Protein AF-A0AA51ND21-F1 (afdb_monomer_lite)

Foldseek 3Di:
DWAAFLNEIEAEDAQPDDDDPVQAPEEEEVVVDPDDLLPAAEHYEYEADDLVVVVVVNVSSNDPSCPRYRYYYYYHHCRVVSVVSVCVVFVWDDDPPHTYGDPPDDDDDDDDDDDDDDDD

Radius of gyration: 16.15 Å; chains: 1; bounding box: 32×57×32 Å

Secondary structure (DSSP, 8-state):
-EEEETTEEEEEEETT----STT-SEEEETTTS---GGG--EEEEEES--HHHHHHHHHHHTSGGGTTEEEEEEEESSHHHHHHHHHHHTTPEEETTEEE---SS---------PPP---

pLDDT: mean 80.47, std 19.49, range [33.5, 97.25]

Sequence (120 aa):
MKVFINDVPLYIIPMDKVIDREHYDLIIDAEKEKIRYDNLIDDVLIRKGSLADILEFYKFLSSDKNKKLDSLTCKVFDYEKVTKGFKKEFKIVEAAGGIVTKRDKYSFYIQVKKMGPSKR

Organism: NCBI:txid3059078

Structure (mmCIF, N/CA/C/O backbone):
data_AF-A0AA51ND21-F1
#
_entry.id   AF-A0AA51ND21-F1
#
loop_
_atom_site.group_PDB
_atom_site.id
_atom_site.type_symbol
_atom_site.label_atom_id
_atom_site.label_alt_id
_atom_site.label_comp_id
_atom_site.label_asym_id
_atom_site.label_entity_id
_atom_site.label_seq_id
_atom_site.pdbx_PDB_ins_code
_atom_site.Cartn_x
_atom_site.Cartn_y
_atom_site.Cartn_z
_atom_site.occupancy
_atom_site.B_iso_or_equiv
_atom_site.auth_seq_id
_atom_site.auth_comp_id
_atom_site.auth_asym_id
_atom_site.auth_atom_id
_atom_site.pdbx_PDB_model_num
ATOM 1 N N . MET A 1 1 ? 3.948 -6.405 4.471 1.00 88.00 1 MET A N 1
ATOM 2 C CA . MET A 1 1 ? 2.796 -6.300 5.390 1.00 88.00 1 MET A CA 1
ATOM 3 C C . MET A 1 1 ? 1.529 -6.329 4.554 1.00 88.00 1 MET A C 1
ATOM 5 O O . MET A 1 1 ? 1.524 -5.704 3.502 1.00 88.00 1 MET A O 1
ATOM 9 N N . LYS A 1 2 ? 0.499 -7.062 4.988 1.00 89.12 2 LYS A N 1
ATOM 10 C CA . LYS A 1 2 ? -0.805 -7.128 4.314 1.00 89.12 2 LYS A CA 1
ATOM 11 C C . LYS A 1 2 ? -1.889 -6.615 5.259 1.00 89.12 2 LYS A C 1
ATOM 13 O O . LYS A 1 2 ? -1.962 -7.064 6.406 1.00 89.12 2 LYS A O 1
ATOM 18 N N . VAL A 1 3 ? -2.693 -5.678 4.778 1.00 86.12 3 VAL A N 1
ATOM 19 C CA . VAL A 1 3 ? -3.776 -5.027 5.521 1.00 86.12 3 VAL A CA 1
ATOM 20 C C . VAL A 1 3 ? -5.042 -5.143 4.687 1.00 86.12 3 VAL A C 1
ATOM 22 O O . VAL A 1 3 ? -4.978 -4.917 3.486 1.00 86.12 3 VAL A O 1
ATOM 25 N N . PHE A 1 4 ? -6.171 -5.485 5.296 1.00 84.50 4 PHE A N 1
ATOM 26 C CA . PHE A 1 4 ? -7.464 -5.433 4.613 1.00 84.50 4 PHE A CA 1
ATOM 27 C C . PHE A 1 4 ? -8.243 -4.209 5.087 1.00 84.50 4 PHE A C 1
ATOM 29 O O . PHE A 1 4 ? -8.334 -3.955 6.293 1.00 84.50 4 PHE A O 1
ATOM 36 N N . ILE A 1 5 ? -8.775 -3.444 4.135 1.00 85.38 5 ILE A N 1
ATOM 37 C CA . ILE A 1 5 ? -9.556 -2.231 4.380 1.00 85.38 5 ILE A CA 1
ATOM 38 C C . ILE A 1 5 ? -10.781 -2.299 3.469 1.00 85.38 5 ILE A C 1
ATOM 40 O O . ILE A 1 5 ? -10.629 -2.236 2.254 1.00 85.38 5 ILE A O 1
ATOM 44 N N . ASN A 1 6 ? -11.974 -2.449 4.056 1.00 82.62 6 ASN A N 1
ATOM 45 C CA . ASN A 1 6 ? -13.236 -2.620 3.321 1.00 82.62 6 ASN A CA 1
ATOM 46 C C . ASN A 1 6 ? -13.128 -3.671 2.198 1.00 82.62 6 ASN A C 1
ATOM 48 O O . ASN A 1 6 ? -13.369 -3.363 1.036 1.00 82.62 6 ASN A O 1
ATOM 52 N N . ASP A 1 7 ? -12.679 -4.880 2.553 1.00 83.12 7 ASP A N 1
ATOM 53 C CA . ASP A 1 7 ? -12.461 -6.022 1.647 1.00 83.12 7 ASP A CA 1
ATOM 54 C C . ASP A 1 7 ? -11.366 -5.852 0.574 1.00 83.12 7 ASP A C 1
ATOM 56 O O . ASP A 1 7 ? -10.979 -6.835 -0.053 1.00 83.12 7 ASP A O 1
ATOM 60 N N . VAL A 1 8 ? -10.751 -4.672 0.451 1.00 89.56 8 VAL A N 1
ATOM 61 C CA . VAL A 1 8 ? -9.621 -4.441 -0.459 1.00 89.56 8 VAL A CA 1
ATOM 62 C C . VAL A 1 8 ? -8.285 -4.661 0.270 1.00 89.56 8 VAL A C 1
ATOM 64 O O . VAL A 1 8 ? -8.032 -4.051 1.321 1.00 89.56 8 VAL A O 1
ATOM 67 N N . PRO A 1 9 ? -7.391 -5.526 -0.244 1.00 92.75 9 PRO A N 1
ATOM 68 C CA . PRO A 1 9 ? -6.061 -5.718 0.308 1.00 92.75 9 PRO A CA 1
ATOM 69 C C . PRO A 1 9 ? -5.103 -4.579 -0.081 1.00 92.75 9 PRO A C 1
ATOM 71 O O . PRO A 1 9 ? -4.842 -4.318 -1.254 1.00 92.75 9 PRO A O 1
ATOM 74 N N . LEU A 1 10 ? -4.495 -3.969 0.936 1.00 93.25 10 LEU A N 1
ATOM 75 C CA . LEU A 1 10 ? -3.326 -3.101 0.836 1.00 93.25 10 LEU A CA 1
ATOM 76 C C . LEU A 1 10 ? -2.060 -3.892 1.192 1.00 93.25 10 LEU A C 1
ATOM 78 O O . LEU A 1 10 ? -1.851 -4.312 2.339 1.00 93.25 10 LEU A O 1
ATOM 82 N N . TYR A 1 11 ? -1.181 -4.061 0.212 1.00 94.50 11 TYR A N 1
ATOM 83 C CA . TYR A 1 11 ? 0.135 -4.657 0.378 1.00 94.50 11 TYR A CA 1
ATOM 84 C C . TYR A 1 11 ? 1.184 -3.561 0.517 1.00 94.50 11 TYR A C 1
ATOM 86 O O . TYR A 1 11 ? 1.372 -2.746 -0.375 1.00 94.50 11 TYR A O 1
ATOM 94 N N . ILE A 1 12 ? 1.924 -3.569 1.620 1.00 94.69 12 ILE A N 1
ATOM 95 C CA . ILE A 1 12 ? 3.125 -2.744 1.781 1.00 94.69 12 ILE A CA 1
ATOM 96 C C . ILE A 1 12 ? 4.319 -3.673 1.676 1.00 94.69 12 ILE A C 1
ATOM 98 O O . ILE A 1 12 ? 4.410 -4.647 2.434 1.00 94.69 12 ILE A O 1
ATOM 102 N N . ILE A 1 13 ? 5.219 -3.408 0.739 1.00 96.12 13 ILE A N 1
ATOM 103 C CA . ILE A 1 13 ? 6.369 -4.267 0.450 1.00 96.12 13 ILE A CA 1
ATOM 104 C C . ILE A 1 13 ? 7.647 -3.433 0.287 1.00 96.12 13 ILE A C 1
ATOM 106 O O . ILE A 1 13 ? 7.565 -2.255 -0.067 1.00 96.12 13 ILE A O 1
ATOM 110 N N . PRO A 1 14 ? 8.831 -4.007 0.559 1.00 97.00 14 PRO A N 1
ATOM 111 C CA . PRO A 1 14 ? 10.081 -3.295 0.340 1.00 97.00 14 PRO A CA 1
ATOM 112 C C . PRO A 1 14 ? 10.353 -3.122 -1.161 1.00 97.00 14 PRO A C 1
ATOM 114 O O . PRO A 1 14 ? 9.881 -3.904 -1.995 1.00 97.00 14 PRO A O 1
ATOM 117 N N . MET A 1 15 ? 11.089 -2.069 -1.515 1.00 95.19 15 MET A N 1
ATOM 118 C CA . MET A 1 15 ? 11.352 -1.686 -2.905 1.00 95.19 15 MET A CA 1
ATOM 119 C C . MET A 1 15 ? 12.092 -2.781 -3.690 1.00 95.19 15 MET A C 1
ATOM 121 O O . MET A 1 15 ? 11.772 -3.015 -4.864 1.00 95.19 15 MET A O 1
ATOM 125 N N . ASP A 1 16 ? 13.020 -3.477 -3.029 1.00 94.38 16 ASP A N 1
ATOM 126 C CA . ASP A 1 16 ? 13.830 -4.578 -3.566 1.00 94.38 16 ASP A CA 1
ATOM 127 C C . ASP A 1 16 ? 13.042 -5.875 -3.803 1.00 94.38 16 ASP A C 1
ATOM 129 O O . ASP A 1 16 ? 13.497 -6.732 -4.560 1.00 94.38 16 ASP A O 1
ATOM 133 N N . LYS A 1 17 ? 11.830 -6.014 -3.244 1.00 93.81 17 LYS A N 1
ATOM 134 C CA . LYS A 1 17 ? 11.033 -7.232 -3.416 1.00 93.81 17 LYS A CA 1
ATOM 135 C C . LYS A 1 17 ? 10.708 -7.462 -4.888 1.00 93.81 17 LYS A C 1
ATOM 137 O O . LYS A 1 17 ? 10.023 -6.646 -5.509 1.00 93.81 17 LYS A O 1
ATOM 142 N N . VAL A 1 18 ? 11.135 -8.594 -5.438 1.00 92.38 18 VAL A N 1
ATOM 143 C CA . VAL A 1 18 ? 10.760 -8.999 -6.796 1.00 92.38 18 VAL A CA 1
ATOM 144 C C . VAL A 1 18 ? 9.255 -9.259 -6.839 1.00 92.38 18 VAL A C 1
ATOM 146 O O . VAL A 1 18 ? 8.704 -9.940 -5.974 1.00 92.38 18 VAL A O 1
ATOM 149 N N . ILE A 1 19 ? 8.594 -8.654 -7.820 1.00 91.56 19 ILE A N 1
ATOM 150 C CA . ILE A 1 19 ? 7.176 -8.848 -8.112 1.00 91.56 19 ILE A CA 1
ATOM 151 C C . ILE A 1 19 ? 7.031 -9.006 -9.613 1.00 91.56 19 ILE A C 1
ATOM 153 O O . ILE A 1 19 ? 7.777 -8.377 -10.372 1.00 91.56 19 ILE A O 1
ATOM 157 N N . ASP A 1 20 ? 6.066 -9.818 -10.009 1.00 91.31 20 ASP A N 1
ATOM 158 C CA . ASP A 1 20 ? 5.648 -9.875 -11.393 1.00 91.31 20 ASP A CA 1
ATOM 159 C C . ASP A 1 20 ? 4.844 -8.614 -11.726 1.00 91.31 20 ASP A C 1
ATOM 161 O O . ASP A 1 20 ? 3.933 -8.249 -10.985 1.00 91.31 20 ASP A O 1
ATOM 165 N N . ARG A 1 21 ? 5.256 -7.882 -12.763 1.00 87.50 21 ARG A N 1
ATOM 166 C CA . ARG A 1 21 ? 4.618 -6.609 -13.131 1.00 87.50 21 ARG A CA 1
ATOM 167 C C . ARG A 1 21 ? 3.430 -6.797 -14.064 1.00 87.50 21 ARG A C 1
ATOM 169 O O . ARG A 1 21 ? 2.647 -5.865 -14.178 1.00 87.50 21 ARG A O 1
ATOM 176 N N . GLU A 1 22 ? 3.329 -7.945 -14.725 1.00 89.12 22 GLU A N 1
ATOM 177 C CA . GLU A 1 22 ? 2.259 -8.241 -15.681 1.00 89.12 22 GLU A CA 1
ATOM 178 C C . GLU A 1 22 ? 0.929 -8.483 -14.958 1.00 89.12 22 GLU A C 1
ATOM 180 O O . GLU A 1 22 ? -0.130 -8.268 -15.528 1.00 89.12 22 GLU A O 1
ATOM 185 N N . HIS A 1 23 ? 0.995 -8.830 -13.671 1.00 90.12 23 HIS A N 1
ATOM 186 C CA . HIS A 1 23 ? -0.145 -8.914 -12.758 1.00 90.12 23 HIS A CA 1
ATOM 187 C C . HIS A 1 23 ? -0.757 -7.564 -12.334 1.00 90.12 23 HIS A C 1
ATOM 189 O O . HIS A 1 23 ? -1.650 -7.573 -11.497 1.00 90.12 23 HIS A O 1
ATOM 195 N N . TYR A 1 24 ? -0.261 -6.420 -12.815 1.00 94.12 24 TYR A N 1
ATOM 196 C CA . TYR A 1 24 ? -0.795 -5.110 -12.429 1.00 94.12 24 TYR A CA 1
ATOM 197 C C . TYR A 1 24 ? -1.290 -4.335 -13.643 1.00 94.12 24 TYR A C 1
ATOM 199 O O . TYR A 1 24 ? -0.513 -4.037 -14.553 1.00 94.12 24 TYR A O 1
ATOM 207 N N . ASP A 1 25 ? -2.547 -3.913 -13.595 1.00 95.06 25 ASP A N 1
ATOM 208 C CA . ASP A 1 25 ? -3.188 -3.091 -14.622 1.00 95.06 25 ASP A CA 1
ATOM 209 C C . ASP A 1 25 ? -2.689 -1.647 -14.613 1.00 95.06 25 ASP A C 1
ATOM 211 O O . ASP A 1 25 ? -2.658 -0.974 -15.647 1.00 95.06 25 ASP A O 1
ATOM 215 N N . LEU A 1 26 ? -2.268 -1.155 -13.444 1.00 94.38 26 LEU A N 1
ATOM 216 C CA . LEU A 1 26 ? -1.796 0.214 -13.293 1.00 94.38 26 LEU A CA 1
ATOM 217 C C . LEU A 1 26 ? -0.541 0.289 -12.429 1.00 94.38 26 LEU A C 1
ATOM 219 O O . LEU A 1 26 ? -0.535 -0.093 -11.260 1.00 94.38 26 LEU A O 1
ATOM 223 N N . ILE A 1 27 ? 0.522 0.868 -12.991 1.00 95.00 27 ILE A N 1
ATOM 224 C CA . ILE A 1 27 ? 1.794 1.083 -12.298 1.00 95.00 27 ILE A CA 1
ATOM 225 C C . ILE A 1 27 ? 2.103 2.579 -12.243 1.00 95.00 27 ILE A C 1
ATOM 227 O O . ILE A 1 27 ? 2.265 3.217 -13.279 1.00 95.00 27 ILE A O 1
ATOM 231 N N . ILE A 1 28 ? 2.258 3.119 -11.033 1.00 95.25 28 ILE A N 1
ATOM 232 C CA . ILE A 1 28 ? 2.506 4.547 -10.776 1.00 95.25 28 ILE A CA 1
ATOM 233 C C . ILE A 1 28 ? 3.833 4.713 -10.027 1.00 95.25 28 ILE A C 1
ATOM 235 O O . ILE A 1 28 ? 4.111 3.976 -9.080 1.00 95.25 28 ILE A O 1
ATOM 239 N N . ASP A 1 29 ? 4.661 5.686 -10.416 1.00 94.25 29 ASP A N 1
ATOM 240 C CA . ASP A 1 29 ? 5.857 6.097 -9.661 1.00 94.25 29 ASP A CA 1
ATOM 241 C C . ASP A 1 29 ? 5.545 7.371 -8.863 1.00 94.25 29 ASP A C 1
ATOM 243 O O . ASP A 1 29 ? 5.463 8.461 -9.431 1.00 94.25 29 ASP A O 1
ATOM 247 N N . ALA A 1 30 ? 5.370 7.233 -7.546 1.00 93.62 30 ALA A N 1
ATOM 248 C CA . ALA A 1 30 ? 4.910 8.314 -6.672 1.00 93.62 30 ALA A CA 1
ATOM 249 C C . ALA A 1 30 ? 5.898 9.492 -6.561 1.00 93.62 30 ALA A C 1
ATOM 251 O O . ALA A 1 30 ? 5.500 10.587 -6.171 1.00 93.62 30 ALA A O 1
ATOM 252 N N . GLU A 1 31 ? 7.174 9.306 -6.927 1.00 91.75 31 GLU A N 1
ATOM 253 C CA . GLU A 1 31 ? 8.131 10.420 -7.015 1.00 91.75 31 GLU A CA 1
ATOM 254 C C . GLU A 1 31 ? 7.996 11.219 -8.316 1.00 91.75 31 GLU A C 1
ATOM 256 O O . GLU A 1 31 ? 8.409 12.377 -8.375 1.00 91.75 31 GLU A O 1
ATOM 261 N N . LYS A 1 32 ? 7.473 10.599 -9.379 1.00 92.06 32 LYS A N 1
ATOM 262 C CA . LYS A 1 32 ? 7.390 11.215 -10.712 1.00 92.06 32 LYS A CA 1
ATOM 263 C C . LYS A 1 32 ? 6.044 11.860 -10.977 1.00 92.06 32 LYS A C 1
ATOM 265 O O . LYS A 1 32 ? 5.976 12.841 -11.714 1.00 92.06 32 LYS A O 1
ATOM 270 N N . GLU A 1 33 ? 4.982 11.307 -10.408 1.00 92.62 33 GLU A N 1
ATOM 271 C CA . GLU A 1 33 ? 3.628 11.781 -10.640 1.00 92.62 33 GLU A CA 1
ATOM 272 C C . GLU A 1 33 ? 2.773 11.733 -9.376 1.00 92.62 33 GLU A C 1
ATOM 274 O O . GLU A 1 33 ? 2.958 10.912 -8.478 1.00 92.62 33 GLU A O 1
ATOM 279 N N . LYS A 1 34 ? 1.795 12.640 -9.323 1.00 90.19 34 LYS A N 1
ATOM 280 C CA . LYS A 1 34 ? 0.807 12.664 -8.251 1.00 90.19 34 LYS A CA 1
ATOM 281 C C . LYS A 1 34 ? -0.223 11.563 -8.481 1.00 90.19 34 LYS A C 1
ATOM 283 O O . LYS A 1 34 ? -0.853 11.519 -9.536 1.00 90.19 34 LYS A O 1
ATOM 288 N N . ILE A 1 35 ? -0.474 10.766 -7.448 1.00 92.38 35 ILE A N 1
ATOM 289 C CA . ILE A 1 35 ? -1.482 9.706 -7.480 1.00 92.38 35 ILE A CA 1
ATOM 290 C C .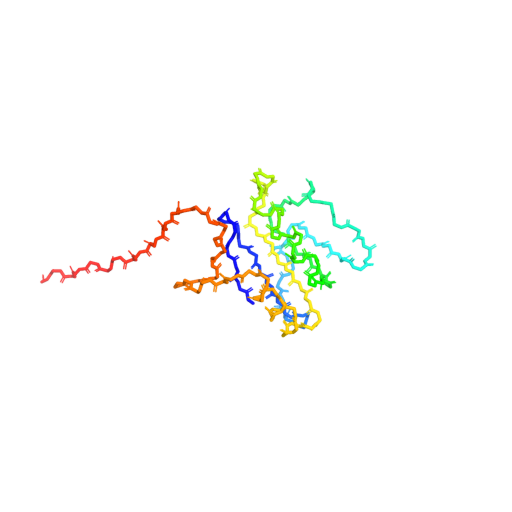 ILE A 1 35 ? -2.883 10.317 -7.626 1.00 92.38 35 ILE A C 1
ATOM 292 O O . ILE A 1 35 ? -3.326 11.115 -6.793 1.00 92.38 35 ILE A O 1
ATOM 296 N N . ARG A 1 3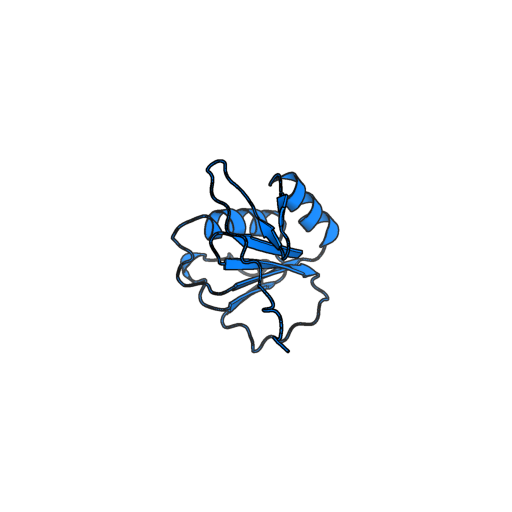6 ? -3.585 9.932 -8.696 1.00 91.38 36 ARG A N 1
ATOM 297 C CA . ARG A 1 36 ? -4.986 10.292 -8.950 1.00 91.38 36 ARG A CA 1
ATOM 298 C C . ARG A 1 36 ? -5.883 9.141 -8.521 1.00 91.38 36 ARG A C 1
ATOM 300 O O . ARG A 1 36 ? -6.012 8.151 -9.231 1.00 91.38 36 ARG A O 1
ATOM 307 N N . TYR A 1 37 ? -6.469 9.270 -7.335 1.00 89.12 37 TYR A N 1
ATOM 308 C CA . TYR A 1 37 ? -7.270 8.220 -6.697 1.00 89.12 37 TYR A CA 1
ATOM 309 C C . TYR A 1 37 ? -8.483 7.777 -7.528 1.00 89.12 37 TYR A C 1
ATOM 311 O O . TYR A 1 37 ? -8.888 6.624 -7.469 1.00 89.12 37 TYR A O 1
ATOM 319 N N . ASP A 1 38 ? -9.043 8.688 -8.320 1.00 87.94 38 ASP A N 1
ATOM 320 C CA . ASP A 1 38 ? -10.134 8.452 -9.271 1.00 87.94 38 ASP A CA 1
ATOM 321 C C . ASP A 1 38 ? -9.771 7.506 -10.428 1.00 87.94 38 ASP A C 1
ATOM 323 O O . ASP A 1 38 ? -10.666 6.876 -10.994 1.00 87.94 38 ASP A O 1
ATOM 327 N N . ASN A 1 39 ? -8.479 7.369 -10.735 1.00 88.81 39 ASN A N 1
ATOM 328 C CA . ASN A 1 39 ? -7.969 6.511 -11.803 1.00 88.81 39 ASN A CA 1
ATOM 329 C C . ASN A 1 39 ? -7.516 5.131 -11.309 1.00 88.81 39 ASN A C 1
ATOM 331 O O . ASN A 1 39 ? -7.099 4.313 -12.123 1.00 88.81 39 ASN A O 1
ATOM 335 N N . LEU A 1 40 ? -7.552 4.877 -9.998 1.00 92.19 40 LEU A N 1
ATOM 336 C CA . LEU A 1 40 ? -7.133 3.593 -9.443 1.00 92.19 40 LEU A CA 1
ATOM 337 C C . LEU A 1 40 ? -8.199 2.535 -9.750 1.00 92.19 40 LEU A C 1
ATOM 339 O O . LEU A 1 40 ? -9.349 2.664 -9.320 1.00 92.19 40 LEU A O 1
ATOM 343 N N . ILE A 1 41 ? -7.810 1.515 -10.509 1.00 93.25 41 ILE A N 1
ATOM 344 C CA . ILE A 1 41 ? -8.680 0.450 -11.003 1.00 93.25 41 ILE A CA 1
ATOM 345 C C . ILE A 1 41 ? -7.923 -0.879 -10.999 1.00 93.25 41 ILE A C 1
ATOM 347 O O . ILE A 1 41 ? -6.721 -0.884 -11.261 1.00 93.25 41 ILE A O 1
ATOM 351 N N . ASP A 1 42 ? -8.646 -1.957 -10.705 1.00 95.06 42 ASP A N 1
ATOM 352 C CA . ASP A 1 42 ? -8.176 -3.343 -10.723 1.00 95.06 42 ASP A CA 1
ATOM 353 C C . ASP A 1 42 ? -6.959 -3.569 -9.801 1.00 95.06 42 ASP A C 1
ATOM 355 O O . ASP A 1 42 ? -7.004 -3.160 -8.630 1.00 95.06 42 ASP A O 1
ATOM 359 N N . ASP A 1 43 ? -5.876 -4.174 -10.292 1.00 96.38 43 ASP A N 1
ATOM 360 C CA . ASP A 1 43 ? -4.640 -4.388 -9.546 1.00 96.38 43 ASP A CA 1
ATOM 361 C C . ASP A 1 43 ? -3.639 -3.234 -9.744 1.00 96.38 43 ASP A C 1
ATOM 363 O O . ASP A 1 43 ? -3.005 -3.060 -10.789 1.00 96.38 43 ASP A O 1
ATOM 367 N N . VAL A 1 44 ? -3.426 -2.442 -8.686 1.00 96.94 44 VAL A N 1
ATOM 368 C CA . VAL A 1 44 ? -2.566 -1.247 -8.741 1.00 96.94 44 VAL A CA 1
ATOM 369 C C . VAL A 1 44 ? -1.237 -1.458 -8.018 1.00 96.94 44 VAL A C 1
ATOM 371 O O . VAL A 1 44 ? -1.190 -1.824 -6.841 1.00 96.94 44 VAL A O 1
ATOM 374 N N . LEU A 1 45 ? -0.138 -1.090 -8.678 1.00 97.06 45 LEU A N 1
ATOM 375 C CA . LEU A 1 45 ? 1.200 -0.991 -8.103 1.00 97.06 45 LEU A CA 1
ATOM 376 C C . LEU A 1 45 ? 1.668 0.466 -7.999 1.00 97.06 45 LEU A C 1
ATOM 378 O O . LEU A 1 45 ? 1.977 1.126 -8.988 1.00 97.06 45 LEU A O 1
ATOM 382 N N . ILE A 1 46 ? 1.875 0.927 -6.774 1.00 96.69 46 ILE A N 1
ATOM 383 C CA . ILE A 1 46 ? 2.561 2.176 -6.460 1.00 96.69 46 ILE A CA 1
ATOM 384 C C . ILE A 1 46 ? 4.027 1.881 -6.151 1.00 96.69 46 ILE A C 1
ATOM 386 O O . ILE A 1 46 ? 4.360 1.103 -5.252 1.00 96.69 46 ILE A O 1
ATOM 390 N N . ARG A 1 47 ? 4.934 2.527 -6.877 1.00 96.19 47 ARG A N 1
ATOM 391 C CA . ARG A 1 47 ? 6.376 2.480 -6.639 1.00 96.19 47 ARG A CA 1
ATOM 392 C C . ARG A 1 47 ? 6.828 3.721 -5.889 1.00 96.19 47 ARG A C 1
ATOM 394 O O . ARG A 1 47 ? 6.334 4.813 -6.145 1.00 96.19 47 ARG A O 1
ATOM 401 N N . LYS A 1 48 ? 7.820 3.525 -5.016 1.00 95.56 48 LYS A N 1
ATOM 402 C CA . LYS A 1 48 ? 8.463 4.582 -4.225 1.00 95.56 48 LYS A CA 1
ATOM 403 C C . LYS A 1 48 ? 7.480 5.387 -3.369 1.00 95.56 48 LYS A C 1
ATOM 405 O O . LYS A 1 48 ? 7.627 6.592 -3.207 1.00 95.56 48 LYS A O 1
ATOM 410 N N . GLY A 1 49 ? 6.479 4.705 -2.823 1.00 94.25 49 GLY A N 1
ATOM 411 C CA . GLY A 1 49 ? 5.537 5.327 -1.908 1.00 94.25 49 GLY A CA 1
ATOM 412 C C . GLY A 1 49 ? 6.192 5.696 -0.578 1.00 94.25 49 GLY A C 1
ATOM 413 O O . GLY A 1 49 ? 7.198 5.118 -0.149 1.00 94.25 49 GLY A O 1
ATOM 414 N N . SER A 1 50 ? 5.578 6.657 0.095 1.00 94.81 50 SER A N 1
ATOM 415 C CA . SER A 1 50 ? 5.947 7.130 1.421 1.00 94.81 50 SER A CA 1
ATOM 416 C C . SER A 1 50 ? 4.936 6.678 2.479 1.00 94.81 50 SER A C 1
ATOM 418 O O . SER A 1 50 ? 3.856 6.168 2.174 1.00 94.81 50 SER A O 1
ATOM 420 N N . LEU A 1 51 ? 5.262 6.903 3.757 1.00 93.62 51 LEU A N 1
ATOM 421 C CA . LEU A 1 51 ? 4.289 6.720 4.836 1.00 93.62 51 LEU A CA 1
ATOM 422 C C . LEU A 1 51 ? 3.041 7.590 4.614 1.00 93.62 51 LEU A C 1
ATOM 424 O O . LEU A 1 51 ? 1.939 7.113 4.852 1.00 93.62 51 LEU A O 1
ATOM 428 N N . ALA A 1 52 ? 3.201 8.826 4.131 1.00 93.06 52 ALA A N 1
ATOM 429 C CA . ALA A 1 52 ? 2.077 9.723 3.872 1.00 93.06 52 ALA A CA 1
ATOM 430 C C . ALA A 1 52 ? 1.133 9.151 2.803 1.00 93.06 52 ALA A C 1
ATOM 432 O O . ALA A 1 52 ? -0.075 9.125 3.024 1.00 93.06 52 ALA A O 1
ATOM 433 N N . ASP A 1 53 ? 1.678 8.601 1.714 1.00 94.25 53 ASP A N 1
ATOM 434 C CA . ASP A 1 53 ? 0.874 7.958 0.665 1.00 94.25 53 ASP A CA 1
ATOM 435 C C . ASP A 1 53 ? 0.077 6.781 1.224 1.00 94.25 53 ASP A C 1
ATOM 437 O O . ASP A 1 53 ? -1.105 6.636 0.946 1.00 94.25 53 ASP A O 1
ATOM 441 N N . ILE A 1 54 ? 0.691 5.976 2.092 1.00 92.75 54 ILE A N 1
ATOM 442 C CA . ILE A 1 54 ? 0.022 4.843 2.740 1.00 92.75 54 ILE A CA 1
ATOM 443 C C . ILE A 1 54 ? -1.128 5.297 3.648 1.00 92.75 54 ILE A C 1
ATOM 445 O O . ILE A 1 54 ? -2.177 4.648 3.682 1.00 92.75 54 ILE A O 1
ATOM 449 N N . LEU A 1 55 ? -0.959 6.398 4.385 1.00 91.50 55 LEU A N 1
ATOM 450 C CA . LEU A 1 55 ? -2.035 6.969 5.199 1.00 91.50 55 LEU A CA 1
ATOM 451 C C . LEU A 1 55 ? -3.184 7.495 4.324 1.00 91.50 55 LEU A C 1
ATOM 453 O O . LEU A 1 55 ? -4.352 7.354 4.693 1.00 91.50 55 LEU A O 1
ATOM 457 N N . GLU A 1 56 ? -2.880 8.063 3.159 1.00 92.44 56 GLU A N 1
ATOM 458 C CA . GLU A 1 56 ? -3.897 8.489 2.196 1.00 92.44 56 GLU A CA 1
ATOM 459 C C . GLU A 1 56 ? -4.579 7.295 1.508 1.00 92.44 56 GLU A C 1
ATOM 461 O O . GLU A 1 56 ? -5.805 7.294 1.390 1.00 92.44 56 GLU A O 1
ATOM 466 N N . PHE A 1 57 ? -3.844 6.228 1.167 1.00 92.56 57 PHE A N 1
ATOM 467 C CA . PHE A 1 57 ? -4.420 4.963 0.693 1.00 92.56 57 PHE A CA 1
ATOM 468 C C . PHE A 1 57 ? -5.400 4.403 1.704 1.00 92.56 57 PHE A C 1
ATOM 470 O O . PHE A 1 57 ? -6.499 4.006 1.336 1.00 92.56 57 PHE A O 1
ATOM 477 N N . TYR A 1 58 ? -5.051 4.436 2.987 1.00 89.06 58 TYR A N 1
ATOM 478 C CA . TYR A 1 58 ? -5.972 4.029 4.033 1.00 89.06 58 TYR A CA 1
ATOM 479 C C . TYR A 1 58 ? -7.276 4.838 4.004 1.00 89.06 58 TYR A C 1
ATOM 481 O O . TYR A 1 58 ? -8.361 4.257 4.064 1.00 89.06 58 TYR A O 1
ATOM 489 N N . LYS A 1 59 ? -7.199 6.171 3.889 1.00 88.56 59 LYS A N 1
ATOM 490 C CA . LYS A 1 59 ? -8.389 7.038 3.823 1.00 88.56 59 LYS A CA 1
ATOM 491 C C . LYS A 1 59 ? -9.223 6.755 2.575 1.00 88.56 59 LYS A C 1
ATOM 493 O O . LYS A 1 59 ? -10.446 6.695 2.675 1.00 88.56 59 LYS A O 1
ATOM 498 N N . PHE A 1 60 ? -8.568 6.565 1.432 1.00 91.06 60 PHE A N 1
ATOM 499 C CA . PHE A 1 60 ? -9.210 6.228 0.166 1.00 91.06 60 PHE A CA 1
ATOM 500 C C . PHE A 1 60 ? -9.925 4.874 0.234 1.00 91.06 60 PHE A C 1
ATOM 502 O O . PHE A 1 60 ? -11.115 4.801 -0.062 1.00 91.06 60 PHE A O 1
ATOM 509 N N . LEU A 1 61 ? -9.239 3.832 0.707 1.00 88.75 61 LEU A N 1
ATOM 510 C CA . LEU A 1 61 ? -9.787 2.483 0.864 1.00 88.75 61 LEU A CA 1
ATOM 511 C C . LEU A 1 61 ? -10.872 2.409 1.946 1.00 88.75 61 LEU A C 1
ATOM 513 O O . LEU A 1 61 ? -11.761 1.571 1.885 1.00 88.75 61 LEU A O 1
ATOM 517 N N . SER A 1 62 ? -10.837 3.311 2.927 1.00 86.00 62 SER A N 1
ATOM 518 C CA . SER A 1 62 ? -11.899 3.436 3.932 1.00 86.00 62 SER A CA 1
ATOM 519 C C . SER A 1 62 ? -13.164 4.121 3.395 1.00 86.00 62 SER A C 1
ATOM 521 O O . SER A 1 62 ? -14.160 4.184 4.112 1.00 86.00 62 SER A O 1
ATOM 523 N N . SER A 1 63 ? -13.130 4.673 2.178 1.00 85.12 63 SER A N 1
ATOM 524 C CA . SER A 1 63 ? -14.260 5.362 1.546 1.00 85.12 63 SER A CA 1
ATOM 525 C C . SER A 1 63 ? -14.950 4.479 0.507 1.00 85.12 63 SER A C 1
ATOM 527 O O . SER A 1 63 ? -14.310 3.630 -0.101 1.00 85.12 63 SER A O 1
ATOM 529 N N . ASP A 1 64 ? -16.220 4.752 0.199 1.00 80.00 64 ASP A N 1
ATOM 530 C CA . ASP A 1 64 ? -16.984 4.059 -0.857 1.00 80.00 64 ASP A CA 1
ATOM 531 C C . ASP A 1 64 ? -16.476 4.303 -2.296 1.00 80.00 64 ASP A C 1
ATOM 533 O O . ASP A 1 64 ? -17.132 3.915 -3.266 1.00 80.00 64 ASP A O 1
ATOM 537 N N . LYS A 1 65 ? -15.340 4.992 -2.466 1.00 80.44 65 LYS A N 1
ATOM 538 C CA . LYS A 1 65 ? -14.761 5.346 -3.773 1.00 80.44 65 LYS A CA 1
ATOM 539 C C . LYS A 1 65 ? -13.845 4.262 -4.346 1.00 80.44 65 LYS A C 1
ATOM 541 O O . LYS A 1 65 ? -13.440 4.375 -5.496 1.00 80.44 65 LYS A O 1
ATOM 546 N N . ASN A 1 66 ? -13.540 3.220 -3.576 1.00 81.19 66 ASN A N 1
ATOM 547 C CA . ASN A 1 66 ? -12.616 2.143 -3.944 1.00 81.19 66 ASN A CA 1
ATOM 548 C C . ASN A 1 66 ? -13.273 0.973 -4.703 1.00 81.19 66 ASN A C 1
ATOM 550 O O . ASN A 1 66 ? -12.621 -0.033 -4.934 1.00 81.19 66 ASN A O 1
ATOM 554 N N . LYS A 1 67 ? -14.543 1.084 -5.112 1.00 82.19 67 LYS A N 1
ATOM 555 C CA . LYS A 1 67 ? -15.325 -0.032 -5.692 1.00 82.19 67 LYS A CA 1
ATOM 556 C C . LYS A 1 67 ? -14.764 -0.641 -6.979 1.00 82.19 67 LYS A C 1
ATOM 558 O O . LYS A 1 67 ? -15.260 -1.669 -7.415 1.00 82.19 67 LYS A O 1
ATOM 563 N N . LYS A 1 68 ? -13.822 0.042 -7.624 1.00 89.00 68 LYS A N 1
ATOM 564 C CA . LYS A 1 68 ? -13.178 -0.397 -8.866 1.00 89.00 68 LYS A CA 1
ATOM 565 C C . LYS A 1 68 ? -11.815 -1.047 -8.626 1.00 89.00 68 LYS A C 1
ATOM 567 O O . LYS A 1 68 ? -11.147 -1.356 -9.599 1.00 89.00 68 LYS A O 1
ATOM 572 N N . LEU A 1 69 ? -11.373 -1.131 -7.375 1.00 93.56 69 LEU A N 1
ATOM 573 C CA . LEU A 1 69 ? -10.024 -1.526 -7.007 1.00 93.56 69 LEU A CA 1
ATOM 574 C C . LEU A 1 69 ? -10.049 -2.916 -6.373 1.00 93.56 69 LEU A C 1
ATOM 576 O O . LEU A 1 69 ? -10.677 -3.097 -5.328 1.00 93.56 69 LEU A O 1
ATOM 580 N N . ASP A 1 70 ? -9.301 -3.842 -6.963 1.00 93.50 70 ASP A N 1
ATOM 581 C CA . ASP A 1 70 ? -9.213 -5.228 -6.506 1.00 93.50 70 ASP A CA 1
ATOM 582 C C . ASP A 1 70 ? -8.040 -5.402 -5.542 1.00 93.50 70 ASP A C 1
ATOM 584 O O . ASP A 1 70 ? -8.171 -6.054 -4.501 1.00 93.50 70 ASP A O 1
ATOM 588 N N . SER A 1 71 ? -6.910 -4.739 -5.807 1.0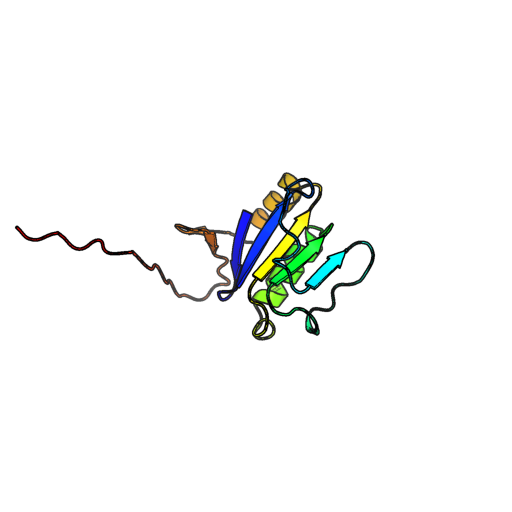0 94.69 71 SER A N 1
ATOM 589 C CA . SER A 1 71 ? -5.816 -4.652 -4.846 1.00 94.69 71 SER A CA 1
ATOM 590 C C . SER A 1 71 ? -4.943 -3.411 -5.008 1.00 94.69 71 SER A C 1
ATOM 592 O O . SER A 1 71 ? -4.848 -2.796 -6.068 1.00 94.69 71 SER A O 1
ATOM 594 N N . LEU A 1 72 ? -4.268 -3.031 -3.918 1.00 96.12 72 LEU A N 1
ATOM 595 C CA . LEU A 1 72 ? -3.279 -1.957 -3.935 1.00 96.12 72 LEU A CA 1
ATOM 596 C C . LEU A 1 72 ? -1.964 -2.431 -3.336 1.00 96.12 72 LEU A C 1
ATOM 598 O O . LEU A 1 72 ? -1.885 -2.772 -2.155 1.00 96.12 72 LEU A O 1
ATOM 602 N N . THR A 1 73 ? -0.902 -2.393 -4.127 1.00 97.06 73 THR A N 1
ATOM 603 C CA . THR A 1 73 ? 0.454 -2.717 -3.690 1.00 97.06 73 THR A CA 1
ATOM 604 C C . THR A 1 73 ? 1.322 -1.473 -3.690 1.00 97.06 73 THR A C 1
ATOM 606 O O . THR A 1 73 ? 1.481 -0.816 -4.705 1.00 97.06 73 THR A O 1
ATOM 609 N N . CYS A 1 74 ? 1.939 -1.158 -2.556 1.00 96.88 74 CYS A N 1
ATOM 610 C CA . CYS A 1 74 ? 2.842 -0.029 -2.390 1.00 96.88 74 CYS A CA 1
ATOM 611 C C . CYS A 1 74 ? 4.256 -0.513 -2.042 1.00 96.88 74 CYS A C 1
ATOM 613 O O . CYS A 1 74 ? 4.481 -1.169 -1.018 1.00 96.88 74 CYS A O 1
ATOM 615 N N . LYS A 1 75 ? 5.218 -0.170 -2.903 1.00 97.25 75 LYS A N 1
ATOM 616 C CA . LYS A 1 75 ? 6.653 -0.376 -2.694 1.00 97.25 75 LYS A CA 1
ATOM 617 C C . LYS A 1 75 ? 7.285 0.834 -2.027 1.00 97.25 75 LYS A C 1
ATOM 619 O O . LYS A 1 75 ? 7.183 1.940 -2.552 1.00 97.25 75 LYS A O 1
ATOM 624 N N . VAL A 1 76 ? 8.015 0.600 -0.940 1.00 96.94 76 VAL A N 1
ATOM 625 C CA . VAL A 1 76 ? 8.666 1.647 -0.137 1.00 96.94 76 VAL A CA 1
ATOM 626 C C . VAL A 1 76 ? 10.147 1.337 0.102 1.00 96.94 76 VAL A C 1
ATOM 628 O O . VAL A 1 76 ? 10.521 0.167 0.177 1.00 96.94 76 VAL A O 1
ATOM 631 N N . PHE A 1 77 ? 10.995 2.364 0.233 1.00 94.81 77 PHE A N 1
ATOM 632 C CA . PHE A 1 77 ? 12.424 2.184 0.541 1.00 94.81 77 PHE A CA 1
ATOM 633 C C . PHE A 1 77 ? 12.646 1.784 2.009 1.00 94.81 77 PHE A C 1
ATOM 635 O O . PHE A 1 77 ? 13.152 0.700 2.281 1.00 94.81 77 PHE A O 1
ATOM 642 N N . ASP A 1 78 ? 12.187 2.598 2.964 1.00 93.75 78 ASP A N 1
ATOM 643 C CA . ASP A 1 78 ? 12.335 2.320 4.401 1.00 93.75 78 ASP A CA 1
ATOM 644 C C . ASP A 1 78 ? 11.178 1.469 4.953 1.00 93.75 78 ASP A C 1
ATOM 646 O O . ASP A 1 78 ? 10.360 1.934 5.756 1.00 93.75 78 ASP A O 1
ATOM 650 N N . TYR A 1 79 ? 11.080 0.210 4.520 1.00 94.50 79 TYR A N 1
ATOM 651 C CA . TYR A 1 79 ? 9.965 -0.680 4.873 1.00 94.50 79 TYR A CA 1
ATOM 652 C C . TYR A 1 79 ? 9.696 -0.772 6.385 1.00 94.50 79 TYR A C 1
ATOM 654 O O . TYR A 1 79 ? 8.546 -0.650 6.8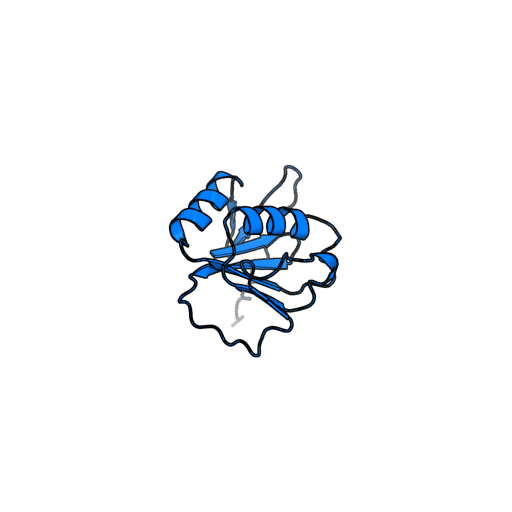17 1.00 94.50 79 TYR A O 1
ATOM 662 N N . GLU A 1 80 ? 10.728 -0.930 7.213 1.00 93.12 80 GLU A N 1
ATOM 663 C CA . GLU A 1 80 ? 10.557 -1.030 8.669 1.00 93.12 80 GLU A CA 1
ATOM 664 C C . GLU A 1 80 ? 10.009 0.261 9.284 1.00 93.12 80 GLU A C 1
ATOM 666 O O . GLU A 1 80 ? 9.053 0.232 10.061 1.00 93.12 80 GLU A O 1
ATOM 671 N N . LYS A 1 81 ? 10.563 1.414 8.894 1.00 93.94 81 LYS A N 1
ATOM 672 C CA . LYS A 1 81 ? 10.118 2.730 9.374 1.00 93.94 81 LYS A CA 1
ATOM 673 C C . LYS A 1 81 ? 8.673 3.001 8.972 1.00 93.94 81 LYS A C 1
ATOM 675 O O . LYS A 1 81 ? 7.874 3.440 9.799 1.00 93.94 81 LYS A O 1
ATOM 680 N N . VAL A 1 82 ? 8.336 2.708 7.720 1.00 93.75 82 VAL A N 1
ATOM 681 C CA . VAL A 1 82 ? 6.996 2.897 7.167 1.00 93.75 82 VAL A CA 1
ATOM 682 C C . VAL A 1 82 ? 5.984 1.993 7.867 1.00 93.75 82 VAL A C 1
ATOM 684 O O . VAL A 1 82 ? 4.962 2.474 8.349 1.00 93.75 82 VAL A O 1
ATOM 687 N N . THR A 1 83 ? 6.266 0.695 7.986 1.00 90.75 83 THR A N 1
ATOM 688 C CA . THR A 1 83 ? 5.338 -0.237 8.642 1.00 90.75 83 THR A CA 1
ATOM 689 C C . THR A 1 83 ? 5.175 0.052 10.132 1.00 90.75 83 THR A C 1
ATOM 691 O O . THR A 1 83 ? 4.055 -0.017 10.639 1.00 90.75 83 THR A O 1
ATOM 694 N N . LYS A 1 84 ? 6.245 0.451 10.831 1.00 90.94 84 LYS A N 1
ATOM 695 C CA . LYS A 1 84 ? 6.177 0.896 12.230 1.00 90.94 84 LYS A CA 1
ATOM 696 C C . LYS A 1 84 ? 5.354 2.176 12.381 1.00 90.94 84 LYS A C 1
ATOM 698 O O . LYS A 1 84 ? 4.538 2.259 13.296 1.00 90.94 84 LYS A O 1
ATOM 703 N N . GLY A 1 85 ? 5.538 3.149 11.487 1.00 89.75 85 GLY A N 1
ATOM 704 C CA . GLY A 1 85 ? 4.746 4.381 11.455 1.00 89.75 85 GLY A CA 1
ATOM 705 C C . GLY A 1 85 ? 3.261 4.100 11.233 1.00 89.75 85 GLY A C 1
ATOM 706 O O . GLY A 1 85 ? 2.424 4.565 12.000 1.00 89.75 85 GLY A O 1
ATOM 707 N N . PHE A 1 86 ? 2.946 3.244 10.261 1.00 87.81 86 PHE A N 1
ATOM 708 C CA . PHE A 1 86 ? 1.576 2.831 9.969 1.00 87.81 86 PHE A CA 1
ATOM 709 C C . PHE A 1 86 ? 0.913 2.109 11.155 1.00 87.81 86 PHE A C 1
ATOM 711 O O . PHE A 1 86 ? -0.194 2.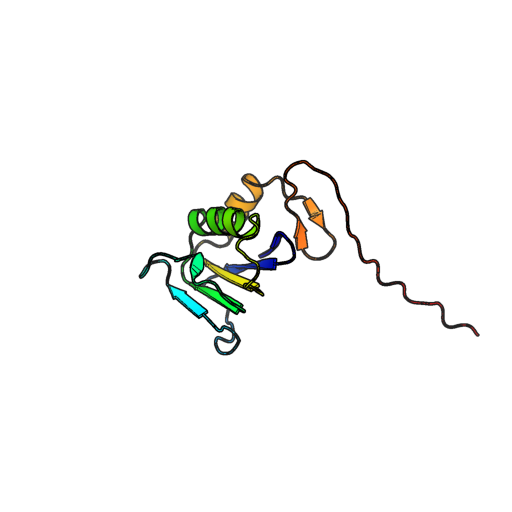460 11.553 1.00 87.81 86 PHE A O 1
ATOM 718 N N . LYS A 1 87 ? 1.611 1.148 11.779 1.00 84.50 87 LYS A N 1
ATOM 719 C CA . LYS A 1 87 ? 1.135 0.436 12.980 1.00 84.50 87 LYS A CA 1
ATOM 720 C C . LYS A 1 87 ? 0.934 1.336 14.200 1.00 84.50 87 LYS A C 1
ATOM 722 O O . LYS A 1 87 ? 0.153 0.994 15.079 1.00 84.50 87 LYS A O 1
ATOM 727 N N . LYS A 1 88 ? 1.663 2.451 14.292 1.00 85.38 88 LYS A N 1
ATOM 728 C CA . LYS A 1 88 ? 1.502 3.421 15.381 1.00 85.38 88 LYS A CA 1
ATOM 729 C C . LYS A 1 88 ? 0.242 4.270 15.196 1.00 85.38 88 LYS A C 1
ATOM 731 O O . LYS A 1 88 ? -0.424 4.561 16.184 1.00 85.38 88 LYS A O 1
ATOM 736 N N . GLU A 1 89 ? -0.060 4.659 13.958 1.00 80.75 89 GLU A N 1
ATOM 737 C CA . GLU A 1 89 ? -1.205 5.518 13.626 1.00 80.75 89 GLU A CA 1
ATOM 738 C C . GLU A 1 89 ? -2.543 4.787 13.802 1.00 80.75 89 GLU A C 1
ATOM 740 O O . GLU A 1 89 ? -3.497 5.307 14.380 1.00 80.75 89 GLU A O 1
ATOM 745 N N . PHE A 1 90 ? -2.608 3.536 13.355 1.00 70.56 90 PHE A N 1
ATOM 746 C CA . PHE A 1 90 ? -3.798 2.710 13.488 1.00 70.56 90 PHE A CA 1
ATOM 747 C C . PHE A 1 90 ? -3.530 1.698 14.589 1.00 70.56 90 PHE A C 1
ATOM 749 O O . PHE A 1 90 ? -2.628 0.882 14.434 1.00 70.56 90 PHE A O 1
ATOM 756 N N . LYS A 1 91 ? -4.293 1.734 15.693 1.00 63.16 91 LYS A N 1
ATOM 757 C CA . LYS A 1 91 ? -4.295 0.689 16.738 1.00 63.16 91 LYS A CA 1
ATOM 758 C C . LYS A 1 91 ? -4.738 -0.644 16.127 1.00 63.16 91 LYS A C 1
ATOM 760 O O . LYS A 1 91 ? -5.888 -1.058 16.230 1.00 63.16 91 LYS A O 1
ATOM 765 N N . ILE A 1 92 ? -3.819 -1.251 15.399 1.00 61.66 92 ILE A N 1
ATOM 766 C CA . ILE A 1 92 ? -4.014 -2.387 14.523 1.00 61.66 92 ILE A CA 1
ATOM 767 C C . ILE A 1 92 ? -4.167 -3.630 15.386 1.00 61.66 92 ILE A C 1
ATOM 769 O O . ILE A 1 92 ? -3.296 -3.939 16.197 1.00 61.66 92 ILE A O 1
ATOM 773 N N . VAL A 1 93 ? -5.278 -4.339 15.195 1.00 56.97 93 VAL A N 1
ATOM 774 C CA . VAL A 1 93 ? -5.505 -5.645 15.811 1.00 56.97 93 VAL A CA 1
ATOM 775 C C . VAL A 1 93 ? -5.174 -6.701 14.761 1.00 56.97 93 VAL A C 1
ATOM 777 O O . VAL A 1 93 ? -5.699 -6.675 13.645 1.00 56.97 93 VAL A O 1
ATOM 780 N N . GLU A 1 94 ? -4.253 -7.600 15.096 1.00 55.38 94 GLU A N 1
ATOM 781 C CA . GLU A 1 94 ? -3.881 -8.720 14.234 1.00 55.38 94 GLU A CA 1
ATOM 782 C C . GLU A 1 94 ? -5.033 -9.735 14.207 1.00 55.38 94 GLU A C 1
ATOM 784 O O . GLU A 1 94 ? -5.471 -10.225 15.247 1.00 55.38 94 GLU A O 1
ATOM 789 N N . ALA A 1 95 ? -5.554 -10.033 13.016 1.00 55.00 95 ALA A N 1
ATOM 790 C CA . ALA A 1 95 ? -6.506 -11.117 12.792 1.00 55.00 95 ALA A CA 1
ATOM 791 C C . ALA A 1 95 ? -5.802 -12.274 12.066 1.00 55.00 95 ALA A C 1
ATOM 793 O O . ALA A 1 95 ? -4.736 -12.090 11.476 1.00 55.00 95 ALA A O 1
ATOM 794 N N . ALA A 1 96 ? -6.408 -13.466 12.080 1.00 38.62 96 ALA A N 1
ATOM 795 C CA . ALA A 1 96 ? -5.847 -14.752 11.630 1.00 38.62 96 ALA A CA 1
ATOM 796 C C . ALA A 1 96 ? -5.495 -14.880 10.119 1.00 38.62 96 ALA A C 1
ATOM 798 O O . ALA A 1 96 ? -5.450 -15.980 9.580 1.00 38.62 96 ALA A O 1
ATOM 799 N N . GLY A 1 97 ? -5.229 -13.773 9.424 1.00 42.16 97 GLY A N 1
ATOM 800 C CA . GLY A 1 97 ? -4.800 -13.727 8.023 1.00 42.16 97 GLY A CA 1
ATOM 801 C C . GLY A 1 97 ? -4.402 -12.332 7.517 1.00 42.16 97 GLY A C 1
ATOM 802 O O . GLY A 1 97 ? -4.161 -12.161 6.321 1.00 42.16 97 GLY A O 1
ATOM 803 N N . GLY A 1 98 ? -4.339 -11.323 8.393 1.00 51.28 98 GLY A N 1
ATOM 804 C CA . GLY A 1 98 ? -4.044 -9.943 8.018 1.00 51.28 98 GLY A CA 1
ATOM 805 C C . GLY A 1 98 ? -4.364 -8.947 9.129 1.00 51.28 98 GLY A C 1
ATOM 806 O O . GLY A 1 98 ? -4.951 -9.283 10.157 1.00 51.28 98 GLY A O 1
ATOM 807 N N . ILE A 1 99 ? -3.958 -7.701 8.918 1.00 57.94 99 ILE A N 1
ATOM 808 C CA . ILE A 1 99 ? -4.254 -6.594 9.827 1.00 57.94 99 ILE A CA 1
ATOM 809 C C . ILE A 1 99 ? -5.640 -6.028 9.496 1.00 57.94 99 ILE A C 1
ATOM 811 O O . ILE A 1 99 ? -5.880 -5.655 8.346 1.00 57.94 99 ILE A O 1
ATOM 815 N N . VAL A 1 100 ? -6.516 -5.924 10.502 1.00 56.56 100 VAL A N 1
ATOM 816 C CA . VAL A 1 100 ? -7.817 -5.246 10.385 1.00 56.56 100 VAL A CA 1
ATOM 817 C C . VAL A 1 100 ? -7.752 -3.924 11.139 1.00 56.56 100 VAL A C 1
ATOM 819 O O . VAL A 1 100 ? -7.374 -3.858 12.310 1.00 56.56 100 VAL A O 1
ATOM 822 N N . THR A 1 101 ? -8.130 -2.854 10.454 1.00 51.78 101 THR A N 1
ATOM 823 C CA . THR A 1 101 ? -8.223 -1.511 11.023 1.00 51.78 101 THR A CA 1
ATOM 824 C C . THR A 1 101 ? -9.684 -1.240 11.379 1.00 51.78 101 THR A C 1
ATOM 826 O O . THR A 1 101 ? -10.543 -1.127 10.512 1.00 51.78 101 THR A O 1
ATOM 829 N N . LYS A 1 102 ? -10.007 -1.178 12.675 1.00 47.56 102 LYS A N 1
ATOM 830 C CA . LYS A 1 102 ? -11.328 -0.723 13.132 1.00 47.56 102 LYS A CA 1
ATOM 831 C C . LYS A 1 102 ? -11.261 0.777 13.408 1.00 47.56 102 LYS A C 1
ATOM 833 O O . LYS A 1 102 ? -10.622 1.191 14.372 1.00 47.56 102 LYS A O 1
ATOM 838 N N . ARG A 1 103 ? -11.966 1.594 12.617 1.00 43.22 103 ARG A N 1
ATOM 839 C CA . ARG A 1 103 ? -12.607 2.787 13.193 1.00 43.22 103 ARG A CA 1
ATOM 840 C C . ARG A 1 103 ? -13.797 2.281 13.993 1.00 43.22 103 ARG A C 1
ATOM 842 O O . ARG A 1 103 ? -14.510 1.399 13.534 1.00 43.22 103 ARG A O 1
ATOM 849 N N . ASP A 1 104 ? -13.939 2.786 15.203 1.00 42.00 104 ASP A N 1
ATOM 850 C CA . ASP A 1 104 ? -14.926 2.374 16.192 1.00 42.00 104 ASP A CA 1
ATOM 851 C C . ASP A 1 104 ? -16.355 2.282 15.609 1.00 42.00 104 ASP A C 1
ATOM 853 O O . ASP A 1 104 ? -17.064 3.277 15.484 1.00 42.00 104 ASP A O 1
ATOM 857 N N . LYS A 1 105 ? -16.738 1.083 15.154 1.00 36.75 105 LYS A N 1
ATOM 858 C CA . LYS A 1 105 ? -18.101 0.538 15.110 1.00 36.75 105 LYS A CA 1
ATOM 859 C C . LYS A 1 105 ? -18.034 -0.923 14.659 1.00 36.75 105 LYS A C 1
ATOM 861 O O . LYS A 1 105 ? -17.549 -1.255 13.584 1.00 36.75 105 LYS A O 1
ATOM 866 N N . TYR A 1 106 ? -18.466 -1.796 15.559 1.00 40.72 106 TYR A N 1
ATOM 867 C CA . TYR A 1 106 ? -18.604 -3.247 15.438 1.00 40.72 106 TYR A CA 1
ATOM 868 C C . TYR A 1 106 ? -18.972 -3.721 14.016 1.00 40.72 106 TYR A C 1
ATOM 870 O O . TYR A 1 106 ? -19.993 -3.324 13.467 1.00 40.72 106 TYR A O 1
ATOM 878 N N . SER A 1 107 ? -18.174 -4.605 13.412 1.00 33.50 107 SER A N 1
ATOM 879 C CA . SER A 1 107 ? -18.558 -6.024 13.295 1.00 33.50 107 SER A CA 1
ATOM 880 C C . SER A 1 107 ? -17.362 -6.930 12.999 1.00 33.50 107 SER A C 1
ATOM 882 O O . SER A 1 107 ? -16.360 -6.511 12.427 1.00 33.50 107 SER A O 1
ATOM 884 N N . PHE A 1 108 ? -17.457 -8.172 13.468 1.00 43.44 108 PHE A N 1
ATOM 885 C CA . PHE A 1 108 ? -16.512 -9.254 13.211 1.00 43.44 108 PHE A CA 1
ATOM 886 C C . PHE A 1 108 ? -16.999 -10.073 12.016 1.00 43.44 108 PHE A C 1
ATOM 888 O O . PHE A 1 108 ? -18.169 -10.446 11.982 1.00 43.44 108 PHE A O 1
ATOM 895 N N . TYR A 1 109 ? -16.093 -10.447 11.113 1.00 37.91 109 TYR A N 1
ATOM 896 C CA . TYR A 1 109 ? -16.291 -11.632 10.284 1.00 37.91 109 TYR A CA 1
ATOM 897 C C . TYR A 1 109 ? -15.036 -12.504 10.352 1.00 37.91 109 TYR A C 1
ATOM 899 O O . TYR A 1 109 ? -13.956 -12.113 9.916 1.00 37.91 109 TYR A O 1
ATOM 907 N N . ILE A 1 110 ? -15.177 -13.672 10.981 1.00 46.75 110 ILE A N 1
ATOM 908 C CA . ILE A 1 110 ? -14.170 -14.732 11.039 1.00 46.75 110 ILE A CA 1
ATOM 909 C C . ILE A 1 110 ? -14.739 -15.880 10.213 1.00 46.75 110 ILE A C 1
ATOM 911 O O . ILE A 1 110 ? -15.732 -16.485 10.617 1.00 46.75 110 ILE A O 1
ATOM 915 N N . GLN A 1 111 ? -14.119 -16.207 9.079 1.00 42.31 111 GLN A N 1
ATOM 916 C CA . GLN A 1 111 ? -14.468 -17.418 8.342 1.00 42.31 111 GLN A CA 1
ATOM 917 C C . GLN A 1 111 ? -13.563 -18.564 8.809 1.00 42.31 111 GLN A C 1
ATOM 919 O O . GLN A 1 111 ? -12.463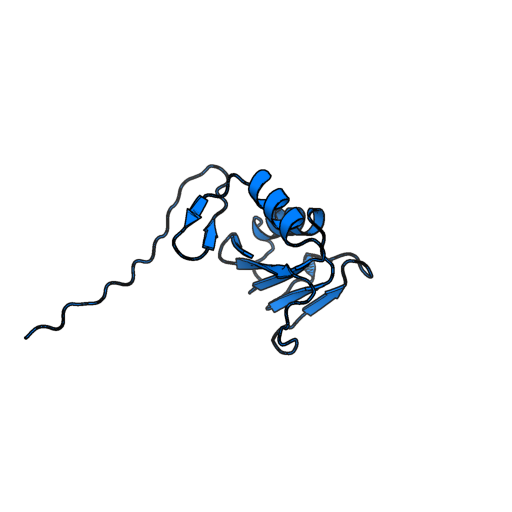 -18.781 8.305 1.00 42.31 111 GLN A O 1
ATOM 924 N N . VAL A 1 112 ? -14.020 -19.290 9.831 1.00 47.69 112 VAL A N 1
ATOM 925 C CA . VAL A 1 112 ? -13.414 -20.563 10.236 1.00 47.69 112 VAL A CA 1
ATOM 926 C C . VAL A 1 112 ? -13.791 -21.638 9.219 1.00 47.69 112 VAL A C 1
ATOM 928 O O . VAL A 1 112 ? -14.949 -22.042 9.113 1.00 47.69 112 VAL A O 1
ATOM 931 N N . LYS A 1 113 ? -12.800 -22.127 8.470 1.00 44.41 113 LYS A N 1
ATOM 932 C CA . LYS A 1 113 ? -12.949 -23.289 7.590 1.00 44.41 113 LYS A CA 1
ATOM 933 C C . LYS A 1 113 ? -13.161 -24.536 8.458 1.00 44.41 113 LYS A C 1
ATOM 935 O O . LYS A 1 113 ? -12.217 -25.060 9.042 1.00 44.41 113 LYS A O 1
ATOM 940 N N . LYS A 1 114 ? -14.407 -25.006 8.571 1.00 38.03 114 LYS A N 1
ATOM 941 C CA . LYS A 1 114 ? -14.729 -26.291 9.211 1.00 38.03 114 LYS A CA 1
ATOM 942 C C . LYS A 1 114 ? -14.246 -27.434 8.309 1.00 38.03 114 LYS A C 1
ATOM 944 O O . LYS A 1 114 ? -14.817 -27.658 7.246 1.00 38.03 114 LYS A O 1
ATOM 949 N N . MET A 1 115 ? -13.220 -28.170 8.737 1.00 44.69 115 MET A N 1
ATOM 950 C CA . MET A 1 115 ? -12.969 -29.527 8.241 1.00 44.69 115 MET A CA 1
ATOM 951 C C . MET A 1 115 ? -14.033 -30.451 8.844 1.00 44.69 115 MET A C 1
ATOM 953 O O . MET A 1 115 ? -14.166 -30.539 10.064 1.00 44.69 115 MET A O 1
ATOM 957 N N . GLY A 1 116 ? -14.845 -31.079 7.993 1.00 48.00 116 GLY A N 1
ATOM 958 C CA . GLY A 1 116 ? -15.833 -32.068 8.423 1.00 48.00 116 GLY A CA 1
ATOM 959 C C . GLY A 1 116 ? -15.153 -33.365 8.883 1.00 48.00 116 GLY A C 1
ATOM 960 O O . GLY A 1 116 ? -14.126 -33.737 8.314 1.00 48.00 116 GLY A O 1
ATOM 961 N N . PRO A 1 117 ? -15.694 -34.074 9.890 1.00 54.88 117 PRO A N 1
ATOM 962 C CA . PRO A 1 117 ? -15.185 -35.387 10.251 1.00 54.88 117 PRO A CA 1
ATOM 963 C C . PRO A 1 117 ? -15.563 -36.393 9.159 1.00 54.88 117 PRO A C 1
ATOM 965 O O . PRO A 1 117 ? -16.745 -36.575 8.856 1.00 54.88 117 PRO A O 1
ATOM 968 N N . SER A 1 118 ? -14.554 -37.053 8.589 1.00 53.47 118 SER A N 1
ATOM 969 C CA . SER A 1 118 ? -14.740 -38.261 7.786 1.00 53.47 118 SER A CA 1
ATOM 970 C C . SER A 1 118 ? -15.402 -39.318 8.674 1.00 53.47 118 SER A C 1
ATOM 972 O O . SER A 1 118 ? -14.812 -39.780 9.654 1.00 53.47 118 SER A O 1
ATOM 974 N N . LYS A 1 119 ? -16.676 -39.620 8.411 1.00 56.12 119 LYS A N 1
ATOM 975 C CA . LYS A 1 119 ? -17.396 -40.693 9.097 1.00 56.12 119 LYS A CA 1
ATOM 976 C C . LYS A 1 119 ? -16.981 -42.029 8.478 1.00 56.12 119 LYS A C 1
ATOM 978 O O . LYS A 1 119 ? -17.251 -42.221 7.304 1.00 56.12 119 LYS A O 1
ATOM 983 N N . ARG A 1 120 ? -16.399 -42.869 9.344 1.00 53.81 120 ARG A N 1
ATOM 984 C CA . ARG A 1 120 ? -16.367 -44.347 9.388 1.00 53.81 120 ARG A CA 1
ATOM 985 C C . ARG A 1 120 ? -16.184 -45.103 8.078 1.00 53.81 120 ARG A C 1
ATOM 987 O O . ARG A 1 120 ? -17.145 -45.141 7.286 1.00 53.81 120 ARG A O 1
#